Protein AF-A0A969PVV3-F1 (afdb_monomer)

Solvent-accessible surface area (backbone atoms only — not comparable to full-atom values): 6650 Å² total; per-residue (Å²): 107,69,70,54,46,52,50,19,38,52,54,36,49,51,52,51,50,53,53,58,62,67,56,48,93,76,52,61,84,67,51,47,56,51,47,53,52,53,50,49,53,50,47,50,46,44,34,62,70,31,47,42,51,36,51,54,49,19,66,72,78,27,88,46,72,68,55,28,51,51,44,29,37,50,42,17,43,54,53,40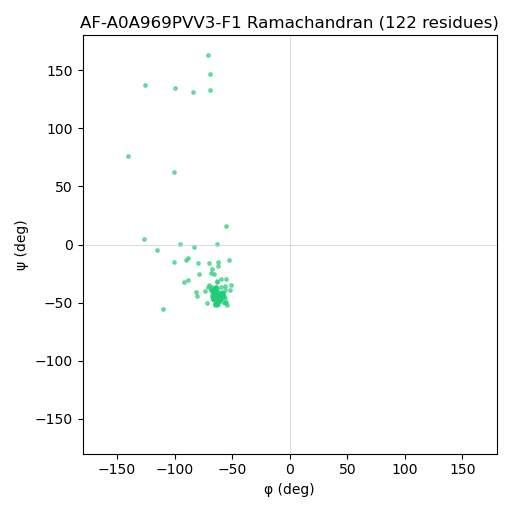,52,65,54,46,64,72,46,78,83,65,53,74,66,57,54,77,69,31,69,64,33,56,52,30,29,51,48,25,52,50,28,52,52,44,37,53,54,50,50,60,64,72,76,107

Sequence (124 aa):
MLRRKGSAAAVTGFAVLIVVMGMDDLASGNEVFIMLVVYTVCITVIMLVYAIPASIAADFFAPGRRTSLALHIMFGAFFILPFHVWIAYVGWNDMLTHPMLYIGIAASIVFYGVDHMLDKRMAT

Nearest PDB structures (foldseek):
  1x91-assembly1_A  TM=3.104E-01  e=4.287E+00  Arabidopsis thaliana
  8r5w-assembly1_A  TM=2.129E-01  e=4.287E+00  Mus musculus

Foldseek 3Di:
DVVLLVVLLVVLLVVLLVVQVVVVVPDDPVVSVCSNVVVSVLSNCLSPVQQSVLQVVCVVPPVDLVSSLVSLLVSLQCSLVVVCVVVVPDDPVCSVVPPSNVSSNVSSNSSSVSSVVSVVVVVD

Mean predicted aligned error: 8.3 Å

Radius of gyration: 15.23 Å; Cα contacts (8 Å, |Δi|>4): 103; chains: 1; bounding box: 36×30×41 Å

Organism: NCBI:txid1237094

Secondary structure (DSSP, 8-state):
-HHHHHHHHHHHHHHHHHHHHHTGGGS-HHHHHHHHHHHHHHHHHIIIIIIHHHHHHHHHH--SHHHHHHHHHHHHHHTHHHHHHHTTT--HHHHHT-HHHHHHHHHHHHHHHHHHHHHHHH--

Structure (mmCIF, N/CA/C/O backbone):
data_AF-A0A969PVV3-F1
#
_entry.id   AF-A0A969PVV3-F1
#
loop_
_atom_site.group_PDB
_atom_site.id
_atom_site.type_symbol
_atom_site.label_atom_id
_atom_site.label_alt_id
_atom_site.label_comp_id
_atom_site.label_asym_id
_atom_site.label_entity_id
_atom_site.label_seq_id
_atom_site.pdbx_PDB_ins_code
_atom_site.Cartn_x
_atom_site.Cartn_y
_atom_site.Cartn_z
_atom_site.occupancy
_atom_site.B_iso_or_equiv
_atom_site.auth_seq_id
_atom_site.auth_comp_id
_atom_site.auth_asym_id
_atom_site.auth_atom_id
_atom_site.pdbx_PDB_model_num
ATOM 1 N N . MET A 1 1 ? -3.721 0.389 18.979 1.00 75.50 1 MET A N 1
ATOM 2 C CA . MET A 1 1 ? -3.616 1.130 17.702 1.00 75.50 1 MET A CA 1
ATOM 3 C C . MET A 1 1 ? -2.308 0.839 16.959 1.00 75.50 1 MET A C 1
ATOM 5 O O . MET A 1 1 ? -2.370 0.086 15.999 1.00 75.50 1 MET A O 1
ATOM 9 N N . LEU A 1 2 ? -1.129 1.316 17.400 1.00 78.75 2 LEU A N 1
ATOM 10 C CA . LEU A 1 2 ? 0.141 1.071 16.677 1.00 78.75 2 LEU A CA 1
ATOM 11 C C . LEU A 1 2 ? 0.486 -0.416 16.496 1.00 78.75 2 LEU A C 1
ATOM 13 O O . LEU A 1 2 ? 0.880 -0.817 15.408 1.00 78.75 2 LEU A O 1
ATOM 17 N N . ARG A 1 3 ? 0.272 -1.249 17.526 1.00 81.25 3 ARG A N 1
ATOM 18 C CA . ARG A 1 3 ? 0.510 -2.702 17.434 1.00 81.25 3 ARG A CA 1
ATOM 19 C C . ARG A 1 3 ? -0.329 -3.362 16.330 1.00 81.25 3 ARG A C 1
ATOM 21 O O . ARG A 1 3 ? 0.198 -4.160 15.572 1.00 81.25 3 ARG A O 1
ATOM 28 N N . ARG A 1 4 ? -1.609 -2.980 16.210 1.00 83.06 4 ARG A N 1
ATOM 29 C CA . ARG A 1 4 ? -2.548 -3.473 15.183 1.00 83.06 4 ARG A CA 1
ATOM 30 C C . ARG A 1 4 ? -2.072 -3.093 13.780 1.00 83.06 4 ARG A C 1
ATOM 32 O O . ARG A 1 4 ? -1.903 -3.970 12.941 1.00 83.06 4 ARG A O 1
ATOM 39 N N . LYS A 1 5 ? -1.773 -1.806 13.571 1.00 81.19 5 LYS A N 1
ATOM 40 C CA . LYS A 1 5 ? -1.321 -1.273 12.277 1.00 81.19 5 LYS A CA 1
ATOM 41 C C . LYS A 1 5 ? 0.037 -1.845 11.859 1.00 81.19 5 LYS A C 1
ATOM 43 O O . LYS A 1 5 ? 0.225 -2.173 10.695 1.00 81.19 5 LYS A O 1
ATOM 48 N N . GLY A 1 6 ? 0.951 -2.042 12.812 1.00 79.81 6 GLY A N 1
ATOM 49 C CA . GLY A 1 6 ? 2.225 -2.728 12.579 1.00 79.81 6 GLY A CA 1
ATOM 50 C C . GLY A 1 6 ? 2.042 -4.194 12.176 1.00 79.81 6 GLY A C 1
ATOM 51 O O . GLY A 1 6 ? 2.666 -4.647 11.221 1.00 79.81 6 GLY A O 1
ATOM 52 N N . SER A 1 7 ? 1.135 -4.928 12.833 1.00 82.06 7 SER A N 1
ATOM 53 C CA . SER A 1 7 ? 0.790 -6.298 12.431 1.00 82.06 7 SER A CA 1
ATOM 54 C C . SER A 1 7 ? 0.131 -6.352 11.049 1.00 82.06 7 SER A C 1
ATOM 56 O O . SER A 1 7 ? 0.480 -7.220 10.254 1.00 82.06 7 SER A O 1
ATOM 58 N N . ALA A 1 8 ? -0.768 -5.416 10.729 1.00 82.94 8 ALA A N 1
ATOM 59 C CA . ALA A 1 8 ? -1.377 -5.322 9.404 1.00 82.94 8 ALA A CA 1
ATOM 60 C C . ALA A 1 8 ? -0.332 -5.041 8.313 1.00 82.94 8 ALA A C 1
ATOM 62 O O . ALA A 1 8 ? -0.350 -5.694 7.270 1.00 82.94 8 ALA A O 1
ATOM 63 N N . ALA A 1 9 ? 0.621 -4.142 8.579 1.00 79.75 9 ALA A N 1
ATOM 64 C CA . ALA A 1 9 ? 1.734 -3.849 7.677 1.00 79.75 9 ALA A CA 1
ATOM 65 C C . ALA A 1 9 ? 2.614 -5.081 7.446 1.00 79.75 9 ALA A C 1
ATOM 67 O O . ALA A 1 9 ? 2.935 -5.392 6.304 1.00 79.75 9 ALA A O 1
ATOM 68 N N . ALA A 1 10 ? 2.956 -5.811 8.511 1.00 80.81 10 ALA A N 1
ATOM 69 C CA . ALA A 1 10 ? 3.780 -7.012 8.416 1.00 80.81 10 ALA A CA 1
ATOM 70 C C . ALA A 1 10 ? 3.095 -8.122 7.604 1.00 80.81 10 ALA A C 1
ATOM 72 O O . ALA A 1 10 ? 3.700 -8.684 6.695 1.00 80.81 10 ALA A O 1
ATOM 73 N N . VAL A 1 11 ? 1.818 -8.404 7.887 1.00 83.50 11 VAL A N 1
ATOM 74 C CA . VAL A 1 11 ? 1.040 -9.425 7.164 1.00 83.50 11 VAL A CA 1
ATOM 75 C C . VAL A 1 11 ? 0.869 -9.043 5.697 1.00 83.50 11 VAL A C 1
ATOM 77 O O . VAL A 1 11 ? 1.053 -9.880 4.818 1.00 83.50 11 VAL A O 1
ATOM 80 N N . THR A 1 12 ? 0.556 -7.777 5.420 1.00 80.44 12 THR A N 1
ATOM 81 C CA . THR A 1 12 ? 0.373 -7.307 4.044 1.00 80.44 12 THR A CA 1
ATOM 82 C C . THR A 1 12 ? 1.689 -7.320 3.278 1.00 80.44 12 THR A C 1
ATOM 84 O O . THR A 1 12 ? 1.730 -7.823 2.162 1.00 80.44 12 THR A O 1
ATOM 87 N N . GLY A 1 13 ? 2.780 -6.838 3.878 1.00 76.25 13 GLY A N 1
ATOM 88 C CA . GLY A 1 13 ? 4.111 -6.887 3.275 1.00 76.25 13 GLY A CA 1
ATOM 89 C C . GLY A 1 13 ? 4.543 -8.317 2.946 1.00 76.25 13 GLY A C 1
ATOM 90 O O . GLY A 1 13 ? 5.016 -8.572 1.843 1.00 76.25 13 GLY A O 1
ATOM 91 N N . PHE A 1 14 ? 4.295 -9.265 3.854 1.00 80.19 14 PHE A N 1
ATOM 92 C CA . PHE A 1 14 ? 4.574 -10.682 3.619 1.00 80.19 14 PHE A CA 1
ATOM 93 C C . PHE A 1 14 ? 3.708 -11.279 2.498 1.00 80.19 14 PHE A C 1
ATOM 95 O O . PHE A 1 14 ? 4.212 -12.017 1.658 1.00 80.19 14 PHE A O 1
ATOM 102 N N . ALA A 1 15 ? 2.420 -10.926 2.434 1.00 79.06 15 ALA A N 1
ATOM 103 C CA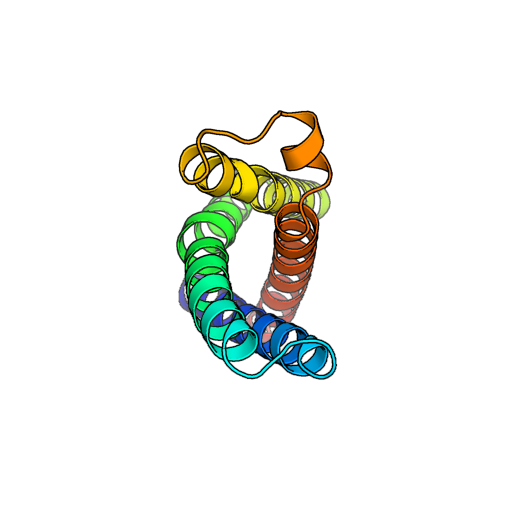 . ALA A 1 15 ? 1.535 -11.369 1.358 1.00 79.06 15 ALA A CA 1
ATOM 104 C C . ALA A 1 15 ? 1.987 -10.844 -0.014 1.00 79.06 15 ALA A C 1
ATOM 106 O O . ALA A 1 15 ? 2.011 -11.602 -0.981 1.00 79.06 15 ALA A O 1
ATOM 107 N N . VAL A 1 16 ? 2.388 -9.571 -0.102 1.00 74.56 16 VAL A N 1
ATOM 108 C CA . VAL A 1 16 ? 2.906 -9.001 -1.355 1.00 74.56 16 VAL A CA 1
ATOM 109 C C . VAL A 1 16 ? 4.237 -9.652 -1.734 1.00 74.56 16 VAL A C 1
ATOM 111 O O . VAL A 1 16 ? 4.429 -9.964 -2.904 1.00 74.56 16 VAL A O 1
ATOM 114 N N . LEU A 1 17 ? 5.118 -9.931 -0.767 1.00 73.31 17 LEU A N 1
ATOM 115 C CA . LEU A 1 17 ? 6.366 -10.658 -1.016 1.00 73.31 17 LEU A CA 1
ATOM 116 C C . LEU A 1 17 ? 6.101 -12.026 -1.663 1.00 73.31 17 LEU A C 1
ATOM 118 O O . LEU A 1 17 ? 6.724 -12.342 -2.669 1.00 73.31 17 LEU A O 1
ATOM 122 N N . ILE A 1 18 ? 5.140 -12.801 -1.146 1.00 73.50 18 ILE A N 1
ATOM 123 C CA . ILE A 1 18 ? 4.751 -14.094 -1.736 1.00 73.50 18 ILE A CA 1
ATOM 124 C C . ILE A 1 18 ? 4.262 -13.923 -3.176 1.00 73.50 18 ILE A C 1
ATOM 126 O O . ILE A 1 18 ? 4.646 -14.701 -4.042 1.00 73.50 18 ILE A O 1
ATOM 130 N N . VAL A 1 19 ? 3.424 -12.916 -3.447 1.00 70.50 19 VAL A N 1
ATOM 131 C CA . VAL A 1 19 ? 2.911 -12.660 -4.803 1.00 70.50 19 VAL A CA 1
ATOM 132 C C . VAL A 1 19 ? 4.049 -12.308 -5.758 1.00 70.50 19 VAL A C 1
ATOM 134 O O . VAL A 1 19 ? 4.108 -12.866 -6.847 1.00 70.50 19 VAL A O 1
ATOM 137 N N . VAL A 1 20 ? 4.978 -11.444 -5.340 1.00 67.44 20 VAL A N 1
ATOM 138 C CA . VAL A 1 20 ? 6.153 -11.073 -6.144 1.00 67.44 20 VAL A CA 1
ATOM 139 C C . VAL A 1 20 ? 7.044 -12.292 -6.401 1.00 67.44 20 VAL A C 1
ATOM 141 O O . VAL A 1 20 ? 7.451 -12.508 -7.535 1.00 67.44 20 VAL A O 1
ATOM 144 N N . MET A 1 21 ? 7.278 -13.137 -5.392 1.00 66.19 21 MET A N 1
ATOM 145 C CA . MET A 1 21 ? 8.030 -14.392 -5.549 1.00 66.19 21 MET A CA 1
ATOM 146 C C . MET A 1 21 ? 7.289 -15.442 -6.393 1.00 66.19 21 MET A C 1
ATOM 148 O O . MET A 1 21 ? 7.917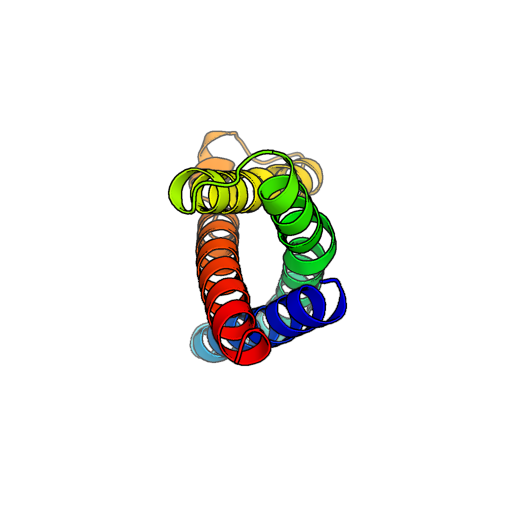 -16.320 -6.965 1.00 66.19 21 MET A O 1
ATOM 152 N N . GLY A 1 22 ? 5.960 -15.384 -6.484 1.00 63.41 22 GLY A N 1
ATOM 153 C CA . GLY A 1 22 ? 5.168 -16.255 -7.360 1.00 63.41 22 GLY A CA 1
ATOM 154 C C . GLY A 1 22 ? 5.162 -15.812 -8.827 1.00 63.41 22 GLY A C 1
ATOM 155 O O . GLY A 1 22 ? 4.796 -16.596 -9.695 1.00 63.41 22 GLY A O 1
ATOM 156 N N . MET A 1 23 ? 5.567 -14.572 -9.117 1.00 60.84 23 MET A N 1
ATOM 157 C CA . MET A 1 23 ? 5.761 -14.070 -10.485 1.00 60.84 23 MET A CA 1
ATOM 158 C C . MET A 1 23 ? 7.137 -14.449 -11.064 1.00 60.84 23 MET A C 1
ATOM 160 O O . MET A 1 23 ? 7.423 -14.134 -12.217 1.00 60.84 23 MET A O 1
ATOM 164 N N . ASP A 1 24 ? 7.970 -15.127 -10.270 1.00 52.84 24 ASP A N 1
ATOM 165 C CA . ASP A 1 24 ? 9.382 -15.426 -10.532 1.00 52.84 24 ASP A CA 1
ATOM 166 C C . ASP A 1 24 ? 9.618 -16.457 -11.650 1.00 52.84 24 ASP A C 1
ATOM 168 O O . ASP A 1 24 ? 10.693 -16.496 -12.241 1.00 52.84 24 ASP A O 1
ATOM 172 N N . ASP A 1 25 ? 8.586 -17.208 -12.054 1.00 52.00 25 ASP A N 1
ATOM 173 C CA . ASP A 1 25 ? 8.640 -18.118 -13.215 1.00 52.00 25 ASP A CA 1
ATOM 174 C C . ASP A 1 25 ? 8.880 -17.394 -14.567 1.00 52.00 25 ASP A C 1
ATOM 176 O O . ASP A 1 25 ? 8.943 -18.033 -15.618 1.00 52.00 25 ASP A O 1
ATOM 180 N N . LEU A 1 26 ? 9.016 -16.060 -14.572 1.00 50.66 26 LEU A N 1
ATOM 181 C CA . LEU A 1 26 ? 9.120 -15.224 -15.773 1.00 50.66 26 LEU A CA 1
ATOM 182 C C . LEU A 1 26 ? 10.459 -14.484 -15.950 1.00 50.66 26 LEU A C 1
ATOM 184 O O . LEU A 1 26 ? 10.631 -13.845 -16.989 1.00 50.66 26 LEU A O 1
ATOM 188 N N . ALA A 1 27 ? 11.402 -14.540 -15.001 1.00 49.44 27 ALA A N 1
ATOM 189 C CA . ALA A 1 27 ? 12.579 -13.662 -15.011 1.00 49.44 27 ALA A CA 1
ATOM 190 C C . ALA A 1 27 ? 13.920 -14.417 -14.946 1.00 49.44 27 ALA A C 1
ATOM 192 O O . ALA A 1 27 ? 14.103 -15.374 -14.197 1.00 49.44 27 ALA A O 1
ATOM 193 N N . SER A 1 28 ? 14.893 -13.980 -15.750 1.00 54.28 28 SER A N 1
ATOM 194 C CA . SER A 1 28 ? 16.242 -14.560 -15.776 1.00 54.28 28 SER A CA 1
ATOM 195 C C . SER A 1 28 ? 17.003 -14.229 -14.479 1.00 54.28 28 SER A C 1
ATOM 197 O O . SER A 1 28 ? 16.812 -13.163 -13.905 1.00 54.28 28 SER A O 1
ATOM 199 N N . GLY A 1 29 ? 17.876 -15.117 -13.985 1.00 58.44 29 GLY A N 1
ATOM 200 C CA . GLY A 1 29 ? 18.373 -15.127 -12.589 1.00 58.44 29 GLY A CA 1
ATOM 201 C C . GLY A 1 29 ? 18.984 -13.843 -11.980 1.00 58.44 29 GLY A C 1
ATOM 202 O O . GLY A 1 29 ? 19.128 -13.781 -10.762 1.00 58.44 29 GLY A O 1
ATOM 203 N N . ASN A 1 30 ? 19.313 -12.808 -12.764 1.00 58.53 30 ASN A N 1
ATOM 204 C CA . ASN A 1 30 ? 19.713 -11.485 -12.246 1.00 58.53 30 ASN A CA 1
ATOM 205 C C . ASN A 1 30 ? 18.523 -10.535 -12.022 1.00 58.53 30 ASN A C 1
ATOM 207 O O . ASN A 1 30 ? 18.554 -9.688 -11.128 1.00 58.53 30 ASN A O 1
ATOM 211 N N . GLU A 1 31 ? 17.471 -10.672 -12.823 1.00 58.50 31 GLU A N 1
ATOM 212 C CA . GLU A 1 31 ? 16.250 -9.877 -12.722 1.00 58.50 31 GLU A CA 1
ATOM 213 C C . GLU A 1 31 ? 15.470 -10.250 -11.466 1.00 58.50 31 GLU A C 1
ATOM 215 O O . GLU A 1 31 ? 14.948 -9.357 -10.815 1.00 58.50 31 GLU A O 1
ATOM 220 N N . VAL A 1 32 ? 15.495 -11.522 -11.058 1.00 56.06 32 VAL A N 1
ATOM 221 C CA . VAL A 1 32 ? 14.894 -12.023 -9.811 1.00 56.06 32 VAL A CA 1
ATOM 222 C C . VAL A 1 32 ? 15.430 -11.289 -8.589 1.00 56.06 32 VAL A C 1
ATOM 224 O O . VAL A 1 32 ? 14.660 -10.782 -7.781 1.00 56.06 32 VAL A O 1
ATOM 227 N N . PHE A 1 33 ? 16.755 -11.170 -8.461 1.00 59.47 33 PHE A N 1
ATOM 228 C CA . PHE A 1 33 ? 17.381 -10.500 -7.319 1.00 59.47 33 PHE A CA 1
ATOM 229 C C . PHE A 1 33 ? 17.048 -9.005 -7.284 1.00 59.47 33 PHE A C 1
ATOM 231 O O . PHE A 1 33 ? 16.714 -8.464 -6.230 1.00 59.47 33 PHE A O 1
ATOM 238 N N . ILE A 1 34 ? 17.090 -8.342 -8.443 1.00 59.22 34 ILE A N 1
ATOM 239 C CA . ILE A 1 34 ? 16.713 -6.931 -8.564 1.00 59.22 34 ILE A CA 1
ATOM 240 C C . ILE A 1 34 ? 15.226 -6.763 -8.245 1.00 59.22 34 ILE A C 1
ATOM 242 O O . ILE A 1 34 ? 14.869 -5.851 -7.504 1.00 59.22 34 ILE A O 1
ATOM 246 N N . MET A 1 35 ? 14.365 -7.661 -8.723 1.00 61.25 35 MET A N 1
ATOM 247 C CA . MET A 1 35 ? 12.934 -7.633 -8.451 1.00 61.25 35 MET A CA 1
ATOM 248 C C . MET A 1 35 ? 12.676 -7.834 -6.952 1.00 61.25 35 MET A C 1
ATOM 250 O O . MET A 1 35 ? 12.029 -7.009 -6.319 1.00 61.25 35 MET A O 1
ATOM 254 N N . LEU A 1 36 ? 13.274 -8.842 -6.325 1.00 59.97 36 LEU A N 1
ATOM 255 C CA . LEU A 1 36 ? 13.108 -9.104 -4.897 1.00 59.9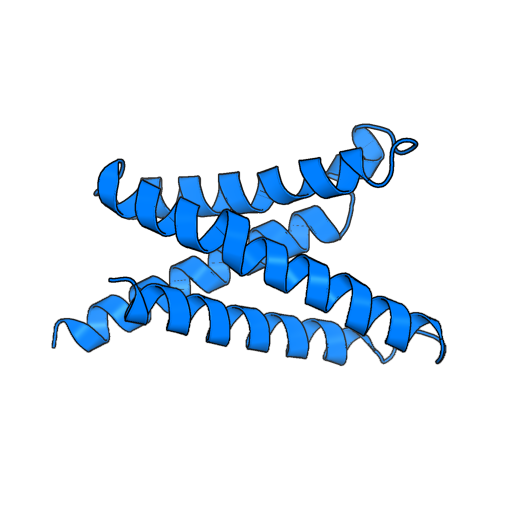7 36 LEU A CA 1
ATOM 256 C C . LEU A 1 36 ? 13.604 -7.938 -4.043 1.00 59.97 36 LEU A C 1
ATOM 258 O O . LEU A 1 36 ? 12.877 -7.478 -3.169 1.00 59.97 36 LEU A O 1
ATOM 262 N N . VAL A 1 37 ? 14.803 -7.414 -4.296 1.00 63.59 37 VAL A N 1
ATOM 263 C CA . VAL A 1 37 ? 15.373 -6.341 -3.472 1.00 63.59 37 VAL A CA 1
ATOM 264 C C . VAL A 1 37 ? 14.650 -5.020 -3.714 1.00 63.59 37 VAL A C 1
ATOM 266 O O . VAL A 1 37 ? 14.205 -4.387 -2.757 1.00 63.59 37 VAL A O 1
ATOM 269 N N . VAL A 1 38 ? 14.474 -4.610 -4.973 1.00 64.81 38 VAL A N 1
ATOM 270 C CA . VAL A 1 38 ? 13.838 -3.327 -5.301 1.00 64.81 38 VAL A CA 1
ATOM 271 C C . VAL A 1 38 ? 12.372 -3.343 -4.889 1.00 64.81 38 VAL A C 1
ATOM 273 O O . VAL A 1 38 ? 11.939 -2.423 -4.197 1.00 64.81 38 VAL A O 1
ATOM 276 N N . TYR A 1 39 ? 11.613 -4.396 -5.213 1.00 63.81 39 TYR A N 1
ATOM 277 C CA . TYR A 1 39 ? 10.207 -4.451 -4.823 1.00 63.81 39 TYR A CA 1
ATOM 278 C C . TYR A 1 39 ? 10.050 -4.606 -3.315 1.00 63.81 39 TYR A C 1
ATOM 280 O O . TYR A 1 39 ? 9.201 -3.923 -2.761 1.00 63.81 39 TYR A O 1
ATOM 288 N N . THR A 1 40 ? 10.870 -5.392 -2.610 1.00 64.31 40 THR A N 1
ATOM 289 C CA . THR A 1 40 ? 10.748 -5.505 -1.142 1.00 64.31 40 THR A CA 1
ATOM 290 C C . THR A 1 40 ? 11.053 -4.182 -0.447 1.00 64.31 40 THR A C 1
ATOM 292 O O . THR A 1 40 ? 10.321 -3.789 0.464 1.00 64.31 40 THR A O 1
ATOM 295 N N . VAL A 1 41 ? 12.085 -3.453 -0.885 1.00 66.62 41 VAL A N 1
ATOM 296 C CA . VAL A 1 41 ? 12.393 -2.112 -0.360 1.00 66.62 41 VAL A CA 1
ATOM 297 C C . VAL A 1 41 ? 11.247 -1.150 -0.669 1.00 66.62 41 VAL A C 1
ATOM 299 O O . VAL A 1 41 ? 10.759 -0.472 0.234 1.00 66.62 41 VAL A O 1
ATOM 302 N N . CYS A 1 42 ? 10.744 -1.145 -1.904 1.00 66.62 42 CYS A N 1
ATOM 303 C CA . CYS A 1 42 ? 9.602 -0.327 -2.300 1.00 66.62 42 CYS A CA 1
ATOM 304 C C . CYS A 1 42 ? 8.336 -0.658 -1.497 1.00 66.62 42 CYS A C 1
ATOM 306 O O . CYS A 1 42 ? 7.710 0.250 -0.965 1.00 66.62 42 CYS A O 1
ATOM 308 N N . ILE A 1 43 ? 7.985 -1.935 -1.339 1.00 66.81 43 ILE A N 1
ATOM 309 C CA . ILE A 1 43 ? 6.832 -2.410 -0.560 1.00 66.81 43 ILE A CA 1
ATOM 310 C C . ILE A 1 43 ? 6.995 -2.041 0.912 1.00 66.81 43 ILE A C 1
ATOM 312 O O . ILE A 1 43 ? 6.044 -1.596 1.548 1.00 66.81 43 ILE A O 1
ATOM 316 N N . THR A 1 44 ? 8.198 -2.169 1.467 1.00 66.56 44 THR A N 1
ATOM 317 C CA . THR A 1 44 ? 8.469 -1.766 2.851 1.00 66.56 44 THR A CA 1
ATOM 318 C C . THR A 1 44 ? 8.254 -0.263 3.032 1.00 66.56 44 THR A C 1
ATOM 320 O O . THR A 1 44 ? 7.596 0.154 3.985 1.00 66.56 44 THR A O 1
ATOM 323 N N . VAL A 1 45 ? 8.724 0.554 2.085 1.00 67.31 45 VAL A N 1
ATOM 324 C CA . VAL A 1 45 ? 8.470 2.003 2.065 1.00 67.31 45 VAL A CA 1
ATOM 325 C C . VAL A 1 45 ? 6.973 2.303 1.911 1.00 67.31 45 VAL A C 1
ATOM 327 O O . VAL A 1 45 ? 6.458 3.135 2.654 1.00 67.31 45 VAL A O 1
ATOM 330 N N . ILE A 1 46 ? 6.246 1.594 1.037 1.00 67.25 46 ILE A N 1
ATOM 331 C CA . ILE A 1 46 ? 4.779 1.703 0.903 1.00 67.25 46 ILE A CA 1
ATOM 332 C C . ILE A 1 46 ? 4.110 1.477 2.255 1.00 67.25 46 ILE A C 1
ATOM 334 O O . ILE A 1 46 ? 3.311 2.298 2.706 1.00 67.25 46 ILE A O 1
ATOM 338 N N . MET A 1 47 ? 4.447 0.371 2.917 1.00 66.38 47 MET A N 1
ATOM 339 C CA . MET A 1 47 ? 3.798 -0.030 4.159 1.00 66.38 47 MET A CA 1
ATOM 340 C C . MET A 1 47 ? 4.099 0.947 5.298 1.00 66.38 47 MET A C 1
ATOM 342 O O . MET A 1 47 ? 3.190 1.337 6.031 1.00 66.38 47 MET A O 1
ATOM 346 N N . LEU A 1 48 ? 5.356 1.373 5.441 1.00 69.44 48 LEU A N 1
ATOM 347 C CA . LEU A 1 48 ? 5.793 2.198 6.568 1.00 69.44 48 LEU A CA 1
ATOM 348 C C . LEU A 1 48 ? 5.481 3.686 6.393 1.00 69.44 48 LEU A C 1
ATOM 350 O O . LEU A 1 48 ? 5.077 4.335 7.356 1.00 69.44 48 LEU A O 1
ATOM 354 N N . VAL A 1 49 ? 5.670 4.231 5.191 1.00 68.00 49 VAL A N 1
ATOM 355 C CA . VAL A 1 49 ? 5.573 5.678 4.940 1.00 68.00 49 VAL A CA 1
ATOM 356 C C . VAL A 1 49 ? 4.166 6.080 4.517 1.00 68.00 49 VAL A C 1
ATOM 358 O O . VAL A 1 49 ? 3.714 7.169 4.863 1.00 68.00 49 VAL A O 1
ATOM 361 N N . TYR A 1 50 ? 3.453 5.202 3.811 1.00 67.19 50 TYR A N 1
ATOM 362 C CA . TYR A 1 50 ? 2.146 5.536 3.252 1.00 67.19 50 TYR A CA 1
ATOM 363 C C . TYR A 1 50 ? 1.016 4.797 3.956 1.00 67.19 50 TYR A C 1
ATOM 365 O O . TYR A 1 50 ? 0.129 5.453 4.490 1.00 67.19 50 TYR A O 1
ATOM 373 N N . ALA A 1 51 ? 1.049 3.465 4.041 1.00 68.06 51 ALA A N 1
ATOM 374 C CA . ALA A 1 51 ? -0.084 2.698 4.563 1.00 68.06 51 ALA A CA 1
ATOM 375 C C . ALA A 1 51 ? -0.342 2.953 6.059 1.00 68.06 51 ALA A C 1
ATOM 377 O O . ALA A 1 51 ? -1.478 3.230 6.442 1.00 68.06 51 ALA A O 1
ATOM 378 N N . ILE A 1 52 ? 0.691 2.929 6.912 1.00 73.56 52 ILE A N 1
ATOM 379 C CA . ILE A 1 52 ? 0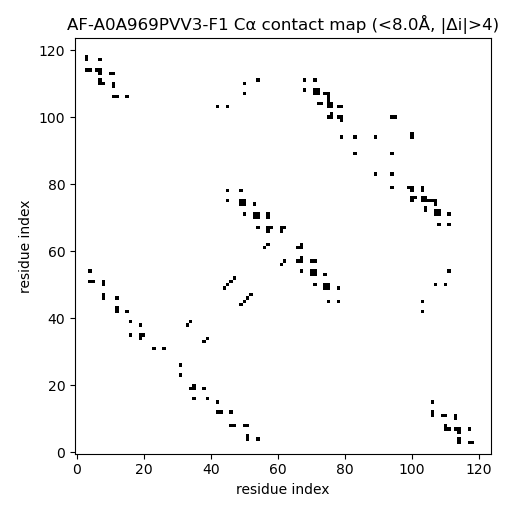.516 3.174 8.355 1.00 73.56 52 ILE A CA 1
ATOM 380 C C . ILE A 1 52 ? 0.039 4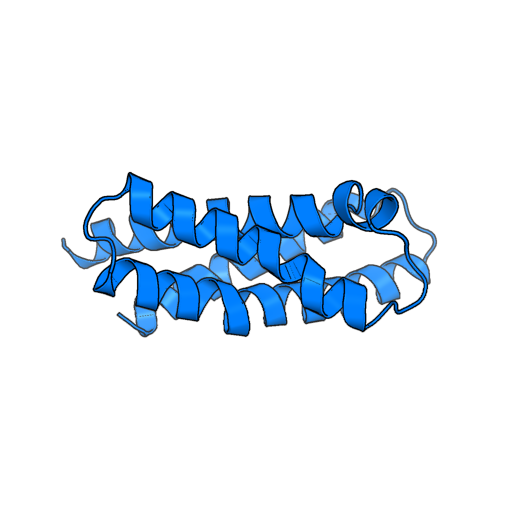.613 8.633 1.00 73.56 52 ILE A C 1
ATOM 382 O O . ILE A 1 52 ? -0.986 4.753 9.307 1.00 73.56 52 ILE A O 1
ATOM 386 N N . PRO A 1 53 ? 0.685 5.685 8.130 1.00 73.56 53 PRO A N 1
ATOM 387 C CA . PRO A 1 53 ? 0.211 7.048 8.369 1.00 73.56 53 PRO A CA 1
ATOM 388 C C . PRO A 1 53 ? -1.158 7.319 7.746 1.00 73.56 53 PRO A C 1
ATOM 390 O O . PRO A 1 53 ? -1.990 7.937 8.404 1.00 73.56 53 PRO A O 1
ATOM 393 N N . ALA A 1 54 ? -1.437 6.800 6.544 1.00 70.00 54 ALA A N 1
ATOM 394 C CA . ALA A 1 54 ? -2.759 6.868 5.919 1.00 70.00 54 ALA A CA 1
ATOM 395 C C . ALA A 1 54 ? -3.831 6.237 6.797 1.00 70.00 54 ALA A C 1
ATOM 397 O O . ALA A 1 54 ? -4.902 6.801 6.986 1.00 70.00 54 ALA A O 1
ATOM 398 N N . SER A 1 55 ? -3.524 5.075 7.364 1.00 71.88 55 SER A N 1
ATOM 399 C CA . SER A 1 55 ? -4.417 4.356 8.254 1.00 71.88 55 SER A CA 1
ATOM 400 C C . SER A 1 55 ? -4.647 5.092 9.564 1.00 71.88 55 SER A C 1
ATOM 402 O O . SER A 1 55 ? -5.749 5.076 10.101 1.00 71.88 55 SER A O 1
ATOM 404 N N . ILE A 1 56 ? -3.612 5.727 10.111 1.00 78.00 56 ILE A N 1
ATOM 405 C CA . ILE A 1 56 ? -3.734 6.576 11.297 1.00 78.00 56 ILE A CA 1
ATOM 406 C C . ILE A 1 56 ? -4.602 7.796 10.968 1.00 78.00 56 ILE A C 1
ATOM 408 O O . ILE A 1 56 ? -5.572 8.057 11.669 1.00 78.00 56 ILE A O 1
ATOM 412 N N . ALA A 1 57 ? -4.301 8.503 9.878 1.00 73.56 57 ALA A N 1
ATOM 413 C CA . ALA A 1 57 ? -5.058 9.664 9.422 1.00 73.56 57 ALA A CA 1
ATOM 414 C C . ALA A 1 57 ? -6.521 9.308 9.122 1.00 73.56 57 ALA A C 1
ATOM 416 O O . ALA A 1 57 ? -7.422 10.050 9.495 1.00 73.56 57 ALA A O 1
ATOM 417 N N . ALA A 1 58 ? -6.779 8.155 8.508 1.00 69.00 58 ALA A N 1
ATOM 418 C CA . ALA A 1 58 ? -8.125 7.674 8.243 1.00 69.00 58 ALA A CA 1
ATOM 419 C C . ALA A 1 58 ? -8.926 7.453 9.534 1.00 69.00 58 ALA A C 1
ATOM 421 O O . ALA A 1 58 ? -10.081 7.865 9.597 1.00 69.00 58 ALA A O 1
ATOM 422 N N . ASP A 1 59 ? -8.315 6.888 10.579 1.00 71.69 59 ASP A N 1
ATOM 423 C CA . ASP A 1 59 ? -8.974 6.740 11.883 1.00 71.69 59 ASP A CA 1
ATOM 424 C C . ASP A 1 59 ? -9.311 8.108 12.516 1.00 71.69 59 ASP A C 1
ATOM 426 O O . ASP A 1 59 ? -10.331 8.234 13.190 1.00 71.69 59 ASP A O 1
ATOM 430 N N . PHE A 1 60 ? -8.493 9.143 12.276 1.00 74.31 60 PHE A N 1
ATOM 431 C CA . PHE A 1 60 ? -8.718 10.496 12.805 1.00 74.31 60 PHE A CA 1
ATOM 432 C C . PHE A 1 60 ? -9.745 11.317 12.012 1.00 74.31 60 PHE A C 1
ATOM 434 O O . PHE A 1 60 ? -10.585 11.990 12.604 1.00 74.31 60 PHE A O 1
ATOM 441 N N . PHE A 1 61 ? -9.672 11.299 10.680 1.00 69.19 61 PHE A N 1
ATOM 442 C CA . PHE A 1 61 ? -10.438 12.203 9.812 1.00 69.19 61 PHE A CA 1
ATOM 443 C C . PHE A 1 61 ? -11.685 11.558 9.196 1.00 69.19 61 PHE A C 1
ATOM 445 O O . PHE A 1 61 ? -12.544 12.258 8.662 1.00 69.19 61 PHE A O 1
ATOM 452 N N . ALA A 1 62 ? -11.793 10.230 9.233 1.00 65.44 62 ALA A N 1
ATOM 453 C CA . ALA A 1 62 ? -12.772 9.481 8.460 1.00 65.44 62 ALA A CA 1
ATOM 454 C C . ALA A 1 62 ? -13.369 8.314 9.272 1.00 65.44 62 ALA A C 1
ATOM 456 O O . ALA A 1 62 ? -13.075 7.151 8.990 1.00 65.44 62 ALA A O 1
ATOM 457 N N . PRO A 1 63 ? -14.296 8.582 10.214 1.00 61.78 63 PRO A N 1
ATOM 458 C CA . PRO A 1 63 ? -14.932 7.531 11.021 1.00 61.78 63 PRO A CA 1
ATOM 459 C C . PRO A 1 63 ? -15.753 6.528 10.183 1.00 61.78 63 PRO A C 1
ATOM 461 O O . PRO A 1 63 ? -16.108 5.446 10.649 1.00 61.78 63 PRO A O 1
ATOM 464 N N . GLY A 1 64 ? -16.061 6.862 8.924 1.00 68.94 64 GLY A N 1
ATOM 465 C CA . GLY A 1 64 ? -16.746 5.983 7.983 1.00 68.94 64 GLY A CA 1
ATOM 466 C C . GLY A 1 64 ? -15.803 5.019 7.256 1.00 68.94 64 GLY A C 1
ATOM 467 O O . GLY A 1 64 ? -14.834 5.428 6.617 1.00 68.94 64 GLY A O 1
ATOM 468 N N . ARG A 1 65 ? -16.169 3.729 7.232 1.00 69.94 65 ARG A N 1
ATOM 469 C CA . ARG A 1 65 ? -15.413 2.656 6.550 1.00 69.94 65 ARG A CA 1
ATOM 470 C C . ARG A 1 65 ? -15.082 2.963 5.083 1.00 69.94 65 ARG A C 1
ATOM 472 O O . ARG A 1 65 ? -13.980 2.669 4.636 1.00 69.94 65 ARG A O 1
ATOM 479 N N . ARG A 1 66 ? -16.014 3.579 4.345 1.00 73.75 66 ARG A N 1
ATOM 480 C CA . ARG A 1 66 ? -15.827 3.929 2.923 1.00 73.75 66 ARG A CA 1
ATOM 481 C C . ARG A 1 66 ? -14.767 5.012 2.725 1.00 73.75 66 ARG A C 1
ATOM 483 O O . ARG A 1 66 ? -13.929 4.882 1.844 1.00 73.75 66 ARG A O 1
ATOM 490 N N . THR A 1 67 ? -14.785 6.045 3.561 1.00 74.00 67 THR A N 1
ATOM 491 C CA . THR A 1 67 ? -13.833 7.158 3.491 1.00 74.00 67 THR A CA 1
ATOM 492 C C . THR A 1 67 ? -12.435 6.712 3.925 1.00 74.00 67 THR A C 1
ATOM 494 O O . THR A 1 67 ? -11.452 7.095 3.300 1.00 74.00 67 THR A O 1
ATOM 497 N N . SER A 1 68 ? -12.341 5.820 4.919 1.00 71.88 68 SER A N 1
ATOM 498 C CA . SER A 1 68 ? -11.072 5.200 5.320 1.00 71.88 68 SER A CA 1
ATOM 499 C C . SER A 1 68 ? -10.457 4.350 4.199 1.00 71.88 68 SER A C 1
ATOM 501 O O . SER A 1 68 ? -9.273 4.502 3.895 1.00 71.88 68 SER A O 1
ATOM 503 N N . LEU A 1 69 ? -11.259 3.530 3.509 1.00 77.12 69 LEU A N 1
ATOM 504 C CA . LEU A 1 69 ? -10.801 2.775 2.338 1.00 77.12 69 LEU A CA 1
ATOM 505 C C . LEU A 1 69 ? -10.371 3.702 1.188 1.00 77.12 69 LEU A C 1
ATOM 507 O O . LEU A 1 69 ? -9.324 3.480 0.588 1.00 77.12 69 LEU A O 1
ATOM 511 N N . ALA A 1 70 ? -11.147 4.752 0.901 1.00 75.69 70 ALA A N 1
ATOM 512 C CA . ALA A 1 70 ? -10.811 5.723 -0.140 1.00 75.69 70 ALA A CA 1
ATOM 513 C C . ALA A 1 70 ? -9.465 6.408 0.138 1.00 75.69 70 ALA A C 1
ATOM 515 O O . ALA A 1 70 ? -8.641 6.510 -0.766 1.00 75.69 70 ALA A O 1
ATOM 516 N N . LEU A 1 71 ? -9.202 6.791 1.392 1.00 75.12 71 LEU A N 1
ATOM 517 C CA . LEU A 1 71 ? -7.905 7.332 1.796 1.00 75.12 71 LEU A CA 1
ATOM 518 C C . LEU A 1 71 ? -6.785 6.308 1.579 1.00 75.12 71 LEU A C 1
ATOM 520 O O . LEU A 1 71 ? -5.787 6.647 0.955 1.00 75.12 71 LEU A O 1
ATOM 524 N N . HIS A 1 72 ? -6.953 5.050 1.993 1.00 74.94 72 HIS A N 1
ATOM 525 C CA . HIS A 1 72 ? -5.937 4.012 1.756 1.00 74.94 72 HIS A CA 1
ATOM 526 C C . HIS A 1 72 ? -5.636 3.806 0.267 1.00 74.94 72 HIS A C 1
ATOM 528 O O . HIS A 1 72 ? -4.469 3.692 -0.107 1.00 74.94 72 HIS A O 1
ATOM 534 N N . ILE A 1 73 ? -6.665 3.791 -0.586 1.00 77.44 73 ILE A N 1
ATOM 535 C CA . ILE A 1 73 ? -6.502 3.678 -2.042 1.00 77.44 73 ILE A CA 1
ATOM 536 C C . ILE A 1 73 ? -5.775 4.904 -2.593 1.00 77.44 73 ILE A C 1
ATOM 538 O O . ILE A 1 73 ? -4.825 4.745 -3.354 1.00 77.44 73 ILE A O 1
ATOM 542 N N . MET A 1 74 ? -6.166 6.114 -2.182 1.00 78.31 74 MET A N 1
ATOM 543 C CA . MET A 1 74 ? -5.489 7.346 -2.590 1.00 78.31 74 MET A CA 1
ATOM 544 C C . MET A 1 74 ? -4.013 7.321 -2.192 1.00 78.31 74 MET A C 1
ATOM 546 O O . MET A 1 74 ? -3.158 7.552 -3.038 1.00 78.31 74 MET A O 1
ATOM 550 N N . PHE A 1 75 ? -3.693 6.983 -0.942 1.00 73.88 75 PHE A N 1
ATOM 551 C CA . PHE A 1 75 ? -2.310 6.877 -0.474 1.00 73.88 75 PHE A CA 1
ATOM 552 C C . PHE A 1 75 ? -1.526 5.764 -1.187 1.00 73.88 75 PHE A C 1
ATOM 554 O O . PHE A 1 75 ? -0.354 5.958 -1.504 1.00 73.88 75 PHE A O 1
ATOM 561 N N . GLY A 1 76 ? -2.176 4.639 -1.506 1.00 70.56 76 GLY A N 1
ATOM 562 C CA . GLY A 1 76 ? -1.601 3.571 -2.329 1.00 70.56 76 GLY A CA 1
ATOM 563 C C . GLY A 1 76 ? -1.302 4.008 -3.761 1.00 70.56 76 GLY A C 1
ATOM 564 O O . GLY A 1 76 ? -0.282 3.618 -4.314 1.00 70.56 76 GLY A O 1
ATOM 565 N N . ALA A 1 77 ? -2.147 4.859 -4.347 1.00 72.81 77 ALA A N 1
ATOM 566 C CA . ALA A 1 77 ? -1.917 5.438 -5.666 1.00 72.81 77 ALA A CA 1
ATOM 567 C C . ALA A 1 77 ? -0.821 6.517 -5.639 1.00 72.81 77 ALA A C 1
ATOM 569 O O . ALA A 1 77 ? 0.034 6.552 -6.518 1.00 72.81 77 ALA A O 1
ATOM 570 N N . PHE A 1 78 ? -0.789 7.359 -4.599 1.00 72.25 78 PHE A N 1
ATOM 571 C CA . PHE A 1 78 ? 0.231 8.398 -4.409 1.00 72.25 78 PHE A CA 1
ATOM 572 C C . PHE A 1 78 ? 1.655 7.844 -4.262 1.00 72.25 78 PHE A C 1
ATOM 574 O O . PHE A 1 78 ? 2.614 8.577 -4.502 1.00 72.25 78 PHE A O 1
ATOM 581 N N . PHE A 1 79 ? 1.808 6.557 -3.939 1.00 67.31 79 PHE A N 1
ATOM 582 C CA . PHE A 1 79 ? 3.099 5.868 -3.917 1.00 67.31 79 PHE A CA 1
ATOM 583 C C . PHE A 1 79 ? 3.866 5.956 -5.242 1.00 67.31 79 PHE A C 1
ATOM 585 O O . PHE A 1 79 ? 5.099 5.963 -5.240 1.00 67.31 79 PHE A O 1
ATOM 592 N N . ILE A 1 80 ? 3.170 6.055 -6.379 1.00 66.31 80 ILE A N 1
ATOM 593 C CA . ILE A 1 80 ? 3.881 6.156 -7.647 1.00 66.31 80 ILE A CA 1
ATOM 594 C C . ILE A 1 80 ? 4.654 7.471 -7.782 1.00 66.31 80 ILE A C 1
ATOM 596 O O . ILE A 1 80 ? 5.617 7.517 -8.535 1.00 66.31 80 ILE A O 1
ATOM 600 N N . LEU A 1 81 ? 4.304 8.520 -7.025 1.00 66.00 81 LEU A N 1
ATOM 601 C CA . LEU A 1 81 ? 4.973 9.818 -7.128 1.00 66.00 81 LEU A CA 1
ATOM 602 C C . LEU A 1 81 ? 6.455 9.763 -6.711 1.00 66.00 81 LEU A C 1
ATOM 604 O O . LEU A 1 81 ? 7.283 10.179 -7.516 1.00 66.00 81 LEU A O 1
ATOM 608 N N . PRO A 1 82 ? 6.849 9.228 -5.536 1.00 62.31 82 PRO A N 1
ATOM 609 C CA . PRO A 1 82 ? 8.263 9.016 -5.217 1.00 62.31 82 PRO A CA 1
ATOM 610 C C . PRO A 1 82 ? 9.004 8.163 -6.246 1.00 62.31 82 PRO A C 1
ATOM 612 O O . PRO A 1 82 ? 10.149 8.459 -6.576 1.00 62.31 82 PRO A O 1
ATOM 615 N N . PHE A 1 83 ? 8.351 7.120 -6.769 1.00 60.91 83 PHE A N 1
ATOM 616 C CA . PHE A 1 83 ? 8.935 6.253 -7.792 1.00 60.91 83 PHE A CA 1
ATOM 617 C C . PHE A 1 83 ? 9.152 7.014 -9.110 1.00 60.91 83 PHE A C 1
ATOM 619 O O . PHE A 1 83 ? 10.191 6.884 -9.745 1.00 60.91 83 PHE A O 1
ATOM 626 N N . HIS A 1 84 ? 8.212 7.882 -9.479 1.00 60.62 84 HIS A N 1
ATOM 627 C CA . HIS A 1 84 ? 8.294 8.752 -10.646 1.00 60.62 84 HIS A CA 1
ATOM 628 C C . HIS A 1 84 ? 9.381 9.827 -10.502 1.00 60.62 84 HIS A C 1
ATOM 630 O O . HIS A 1 84 ? 10.125 10.081 -11.442 1.00 60.62 84 HIS A O 1
ATOM 636 N N . VAL A 1 85 ? 9.531 10.409 -9.306 1.00 59.88 85 VAL A N 1
ATOM 637 C CA . VAL A 1 85 ? 10.626 11.343 -8.990 1.00 59.88 85 VAL A CA 1
ATOM 638 C C . VAL A 1 85 ? 11.986 10.640 -9.055 1.00 59.88 85 VAL A C 1
ATOM 640 O O . VAL A 1 85 ? 12.957 11.232 -9.521 1.00 59.88 85 VAL A O 1
ATOM 643 N N . TRP A 1 86 ? 12.063 9.378 -8.622 1.00 56.94 86 TRP A N 1
ATOM 644 C CA . TRP A 1 86 ? 13.286 8.575 -8.694 1.00 56.94 86 TRP A CA 1
ATOM 645 C C . TRP A 1 86 ? 13.670 8.223 -10.138 1.00 56.94 86 TRP A C 1
ATOM 647 O O . TRP A 1 86 ? 14.846 8.262 -10.496 1.00 56.94 86 TRP A O 1
ATOM 657 N N . ILE A 1 87 ? 12.688 7.923 -10.990 1.00 57.03 87 ILE A N 1
ATOM 658 C CA . ILE A 1 87 ? 12.893 7.622 -12.412 1.00 57.03 87 ILE A CA 1
ATOM 659 C C . ILE A 1 87 ? 12.560 8.860 -13.252 1.00 57.03 87 ILE A C 1
ATOM 661 O O . ILE A 1 87 ? 11.654 8.826 -14.081 1.00 57.03 87 ILE A O 1
ATOM 665 N N . ALA A 1 88 ? 13.311 9.944 -13.039 1.00 48.91 88 ALA A N 1
ATOM 666 C CA . ALA A 1 88 ? 13.114 11.301 -13.578 1.00 48.91 88 ALA A CA 1
ATOM 667 C C . ALA A 1 88 ? 13.021 11.466 -15.125 1.00 48.91 88 ALA A C 1
ATOM 669 O O . ALA A 1 88 ? 13.145 12.576 -15.632 1.00 48.91 88 ALA A O 1
ATOM 670 N N . TYR A 1 89 ? 12.800 10.394 -15.889 1.00 55.12 89 TYR A N 1
ATOM 671 C CA . TYR A 1 89 ? 12.755 10.348 -17.353 1.00 55.12 89 TYR A CA 1
ATOM 672 C C . TYR A 1 89 ? 11.474 9.721 -17.930 1.00 55.12 89 TYR A C 1
ATOM 674 O O . TYR A 1 89 ? 11.382 9.531 -19.140 1.00 55.12 89 TYR A O 1
ATOM 682 N N . VAL A 1 90 ? 10.494 9.377 -17.093 1.00 60.34 90 VAL A N 1
ATOM 683 C CA . VAL A 1 90 ? 9.290 8.641 -17.508 1.00 60.34 90 VAL A CA 1
ATOM 684 C C . VAL A 1 90 ? 8.119 9.613 -17.684 1.00 60.34 90 VAL A C 1
ATOM 686 O O . VAL A 1 90 ? 7.921 10.494 -16.855 1.00 60.34 90 VAL A O 1
ATOM 689 N N . GLY A 1 91 ? 7.346 9.499 -18.769 1.00 69.12 91 GLY A N 1
ATOM 690 C CA . GLY A 1 91 ? 6.199 10.382 -19.011 1.00 69.12 91 GLY A CA 1
ATOM 691 C C . GLY A 1 91 ? 5.022 10.106 -18.063 1.00 69.12 91 GLY A C 1
ATOM 692 O O . GLY A 1 91 ? 4.916 9.032 -17.474 1.00 69.12 91 GLY A O 1
ATOM 693 N N . TRP A 1 92 ? 4.078 11.049 -17.946 1.00 74.19 92 TRP A N 1
ATOM 694 C CA . TRP A 1 92 ? 2.853 10.860 -17.144 1.00 74.19 92 TRP A CA 1
ATOM 695 C C . TRP A 1 92 ? 2.034 9.630 -17.574 1.00 74.19 92 TRP A C 1
ATOM 697 O O . TRP A 1 92 ? 1.457 8.956 -16.725 1.00 74.19 92 TRP A O 1
ATOM 707 N N . ASN A 1 93 ? 1.993 9.316 -18.874 1.00 76.00 93 ASN A N 1
ATOM 708 C CA . ASN A 1 93 ? 1.297 8.124 -19.376 1.00 76.00 93 ASN A CA 1
ATOM 709 C C . ASN A 1 93 ? 1.949 6.834 -18.877 1.00 76.00 93 ASN A C 1
ATOM 711 O O . ASN A 1 93 ? 1.259 5.971 -18.343 1.00 76.00 93 ASN A O 1
ATOM 715 N N . ASP A 1 94 ? 3.272 6.747 -18.978 1.00 70.56 94 ASP A N 1
ATOM 716 C CA . ASP A 1 94 ? 4.036 5.586 -18.526 1.00 70.56 94 ASP A CA 1
ATOM 717 C C . ASP A 1 94 ? 3.913 5.389 -17.007 1.00 70.56 94 ASP A C 1
ATOM 719 O O . ASP A 1 94 ? 3.893 4.259 -16.525 1.00 70.56 94 ASP A O 1
ATOM 723 N N . MET A 1 95 ? 3.763 6.486 -16.252 1.00 72.12 95 MET A N 1
ATOM 724 C CA . MET A 1 95 ? 3.445 6.454 -14.825 1.00 72.12 95 MET A CA 1
ATOM 725 C C . MET A 1 95 ? 2.083 5.796 -14.570 1.00 72.12 95 MET A C 1
ATOM 727 O O . MET A 1 95 ? 1.981 4.875 -13.767 1.00 72.12 95 MET A O 1
ATOM 731 N N . LEU A 1 96 ? 1.027 6.232 -1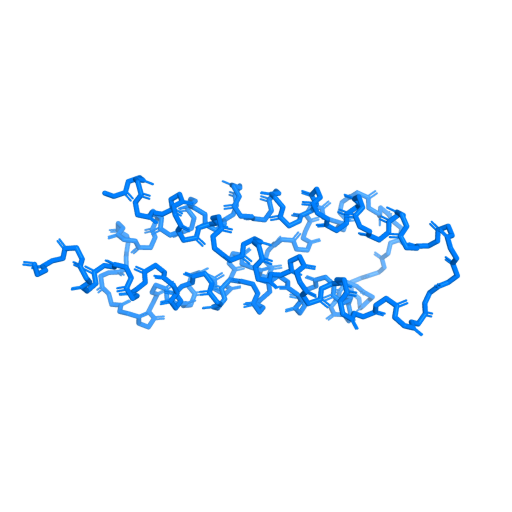5.261 1.00 74.88 96 LEU A N 1
ATOM 732 C CA . LEU A 1 96 ? -0.330 5.711 -15.046 1.00 74.88 96 LEU A CA 1
ATOM 733 C C . LEU A 1 96 ? -0.481 4.237 -15.437 1.00 74.88 96 LEU A C 1
ATOM 735 O O . LEU A 1 96 ? -1.341 3.549 -14.891 1.00 74.88 96 LEU A O 1
ATOM 739 N N . THR A 1 97 ? 0.353 3.747 -16.351 1.00 75.50 97 THR A N 1
ATOM 740 C CA . THR A 1 97 ? 0.377 2.337 -16.757 1.00 75.50 97 THR A CA 1
ATOM 741 C C . THR A 1 97 ? 1.425 1.511 -16.015 1.00 75.50 97 THR A C 1
ATOM 743 O O . THR A 1 97 ? 1.557 0.316 -16.277 1.00 75.50 97 THR A O 1
ATOM 746 N N . HIS A 1 98 ? 2.189 2.111 -15.097 1.00 73.69 98 HIS A N 1
ATOM 747 C CA . HIS A 1 98 ? 3.283 1.414 -14.438 1.00 73.69 98 HIS A CA 1
ATOM 748 C C . HIS A 1 98 ? 2.748 0.326 -13.485 1.00 73.69 98 HIS A C 1
ATOM 750 O O . HIS A 1 98 ? 1.902 0.623 -12.634 1.00 73.69 98 HIS A O 1
ATOM 756 N N . PRO A 1 99 ? 3.288 -0.909 -13.517 1.00 72.88 99 PRO A N 1
ATOM 757 C CA . PRO A 1 99 ? 2.864 -2.008 -12.640 1.00 72.88 99 PRO A CA 1
ATOM 758 C C . PRO A 1 99 ? 2.836 -1.647 -11.146 1.00 72.88 99 PRO A C 1
ATOM 760 O O . PRO A 1 99 ? 1.941 -2.062 -10.411 1.00 72.88 99 PRO A O 1
ATOM 763 N N . MET A 1 100 ? 3.775 -0.802 -10.707 1.00 71.81 100 MET A N 1
ATOM 764 C CA . MET A 1 100 ? 3.853 -0.316 -9.321 1.00 71.81 100 MET A CA 1
ATOM 765 C C . MET A 1 100 ? 2.619 0.455 -8.847 1.00 71.81 100 MET A C 1
ATOM 767 O O . MET A 1 100 ? 2.311 0.393 -7.658 1.00 71.81 100 MET A O 1
ATOM 771 N N . LEU A 1 101 ? 1.896 1.146 -9.737 1.00 75.69 101 LEU A N 1
ATOM 772 C CA . LEU A 1 101 ? 0.651 1.822 -9.363 1.00 75.69 101 LEU A CA 1
ATOM 773 C C . LEU A 1 101 ? -0.392 0.799 -8.908 1.00 75.69 101 LEU A C 1
ATOM 775 O O . LEU A 1 101 ? -0.983 0.927 -7.837 1.00 75.69 101 LEU A O 1
ATOM 779 N N . TYR A 1 102 ? -0.580 -0.246 -9.713 1.00 76.31 102 TYR A N 1
ATOM 780 C CA . TYR A 1 102 ? -1.544 -1.305 -9.438 1.00 76.31 102 TYR A CA 1
ATOM 781 C C . TYR A 1 102 ? -1.147 -2.121 -8.208 1.00 76.31 102 TYR A C 1
ATOM 783 O O . TYR A 1 102 ? -2.002 -2.413 -7.372 1.00 76.31 102 TYR A O 1
ATOM 791 N N . ILE A 1 103 ? 0.146 -2.427 -8.055 1.00 75.19 103 ILE A N 1
ATOM 792 C CA . ILE A 1 103 ? 0.678 -3.125 -6.876 1.00 75.19 103 ILE A CA 1
ATOM 793 C C . ILE A 1 103 ? 0.459 -2.283 -5.615 1.00 75.19 103 ILE A C 1
ATOM 795 O O . ILE A 1 103 ? -0.018 -2.815 -4.615 1.00 75.19 103 ILE A O 1
ATOM 799 N N . GLY A 1 104 ? 0.729 -0.974 -5.659 1.00 76.12 104 GLY A N 1
ATOM 800 C CA . GLY A 1 104 ? 0.490 -0.062 -4.537 1.00 76.12 104 GLY A CA 1
ATOM 801 C C . GLY A 1 104 ? -0.984 0.005 -4.133 1.00 76.12 104 GLY A C 1
ATOM 802 O O . GLY A 1 104 ? -1.312 -0.130 -2.954 1.00 76.12 104 GLY A O 1
ATOM 803 N N . ILE A 1 105 ? -1.893 0.131 -5.106 1.00 79.00 105 ILE A N 1
ATOM 804 C CA . ILE A 1 105 ? -3.344 0.129 -4.861 1.00 79.00 105 ILE A CA 1
ATOM 805 C C . ILE A 1 105 ? -3.798 -1.204 -4.254 1.00 79.00 105 ILE A C 1
ATOM 807 O O . ILE A 1 105 ? -4.497 -1.211 -3.238 1.00 79.00 105 ILE A O 1
ATOM 811 N N . ALA A 1 106 ? -3.393 -2.332 -4.844 1.00 80.31 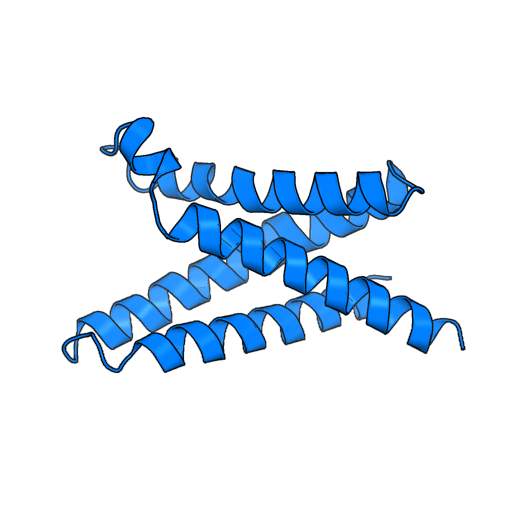106 ALA A N 1
ATOM 812 C CA . ALA A 1 106 ? -3.756 -3.659 -4.356 1.00 80.31 106 ALA A CA 1
ATOM 813 C C . ALA A 1 106 ? -3.235 -3.891 -2.931 1.00 80.31 106 ALA A C 1
ATOM 815 O O . ALA A 1 106 ? -3.988 -4.322 -2.056 1.00 80.31 106 ALA A O 1
ATOM 816 N N . ALA A 1 107 ? -1.979 -3.525 -2.670 1.00 77.75 107 ALA A N 1
ATOM 817 C CA . ALA A 1 107 ? -1.361 -3.608 -1.355 1.00 77.75 107 ALA A CA 1
ATOM 818 C C . ALA A 1 107 ? -2.115 -2.764 -0.314 1.00 77.75 107 ALA A C 1
ATOM 820 O O . ALA A 1 107 ? -2.390 -3.251 0.781 1.00 77.75 107 ALA A O 1
ATOM 821 N N . SER A 1 108 ? -2.536 -1.543 -0.659 1.00 79.44 108 SER A N 1
ATOM 822 C CA . SER A 1 108 ? -3.354 -0.703 0.225 1.00 79.44 108 SER A CA 1
ATOM 823 C C . SER A 1 108 ? -4.726 -1.303 0.538 1.00 79.44 108 SER A C 1
ATOM 825 O O . SER A 1 108 ? -5.200 -1.196 1.672 1.00 79.44 108 SER A O 1
ATOM 827 N N . ILE A 1 109 ? -5.372 -1.950 -0.437 1.00 82.88 109 ILE A N 1
ATOM 828 C CA . ILE A 1 109 ? -6.662 -2.628 -0.231 1.00 82.88 109 ILE A CA 1
ATOM 829 C C . ILE A 1 109 ? -6.492 -3.818 0.719 1.00 82.88 109 ILE A C 1
ATOM 831 O O . ILE A 1 109 ? -7.273 -3.968 1.662 1.00 82.88 109 ILE A O 1
ATOM 835 N N . VAL A 1 110 ? -5.461 -4.643 0.503 1.00 84.75 110 VAL A N 1
ATOM 836 C CA . VAL A 1 110 ? -5.159 -5.784 1.380 1.00 84.75 110 VAL A CA 1
ATOM 837 C C . VAL A 1 110 ? -4.832 -5.296 2.789 1.00 84.75 110 VAL A C 1
ATOM 839 O O . VAL A 1 110 ? -5.401 -5.815 3.749 1.00 84.75 110 VAL A O 1
ATOM 842 N N . PHE A 1 111 ? -4.010 -4.251 2.920 1.00 83.94 111 PHE A N 1
ATOM 843 C CA . PHE A 1 111 ? -3.691 -3.637 4.208 1.00 83.94 111 PHE A CA 1
ATOM 844 C C . PHE A 1 111 ? -4.948 -3.211 4.964 1.00 83.94 111 PHE A C 1
ATOM 846 O O . PHE A 1 111 ? -5.119 -3.577 6.128 1.00 83.94 111 PHE A O 1
ATOM 853 N N . TYR A 1 112 ? -5.854 -2.486 4.301 1.00 83.94 112 TYR A N 1
ATOM 854 C CA . TYR A 1 112 ? -7.119 -2.069 4.900 1.00 83.94 112 TYR A CA 1
ATOM 855 C C . TYR A 1 112 ? -7.947 -3.274 5.370 1.00 83.94 112 TYR A C 1
ATOM 857 O O . TYR A 1 112 ? -8.472 -3.277 6.485 1.00 83.94 112 TYR A O 1
ATOM 865 N N . GLY A 1 113 ? -8.038 -4.320 4.542 1.00 83.94 113 GLY A N 1
ATOM 866 C CA . GLY A 1 113 ? -8.742 -5.554 4.885 1.00 83.94 113 GLY A CA 1
ATOM 867 C C . GLY A 1 113 ? -8.169 -6.231 6.132 1.00 83.94 113 GLY A C 1
ATOM 868 O O . GLY A 1 113 ? -8.923 -6.594 7.037 1.00 83.94 113 GLY A O 1
ATOM 869 N N . VAL A 1 114 ? -6.841 -6.349 6.214 1.00 85.56 114 VAL A N 1
ATOM 870 C CA . VAL A 1 114 ? -6.149 -6.946 7.364 1.00 85.56 114 VAL A CA 1
ATOM 871 C C . VAL A 1 114 ? -6.311 -6.086 8.620 1.00 85.56 114 VAL A C 1
ATOM 873 O O . VAL A 1 114 ? -6.660 -6.630 9.669 1.00 85.56 114 VAL A O 1
ATOM 876 N N . ASP A 1 115 ? -6.115 -4.764 8.538 1.00 83.06 115 ASP A N 1
ATOM 877 C CA . ASP A 1 115 ? -6.286 -3.858 9.687 1.00 83.06 115 ASP A CA 1
ATOM 878 C C . ASP A 1 115 ? -7.712 -3.952 10.249 1.00 83.06 115 ASP A C 1
ATOM 880 O O . ASP A 1 115 ? -7.899 -4.082 11.460 1.00 83.06 115 ASP A O 1
ATOM 884 N N . HIS A 1 116 ? -8.716 -4.009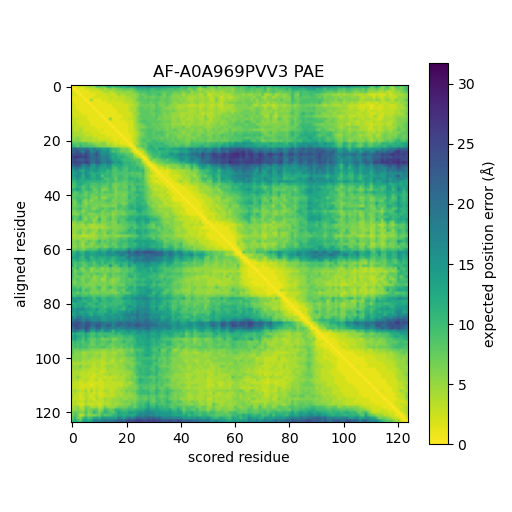 9.368 1.00 82.88 116 HIS A N 1
ATOM 885 C CA . HIS A 1 116 ? -10.122 -4.170 9.743 1.00 82.88 116 HIS A CA 1
ATOM 886 C C . HIS A 1 116 ? -10.429 -5.529 10.389 1.00 82.88 116 HIS A C 1
ATOM 888 O O . HIS A 1 116 ? -11.197 -5.613 11.350 1.00 82.88 116 HIS A O 1
ATOM 894 N N . MET A 1 117 ? -9.838 -6.618 9.889 1.00 85.69 117 MET A N 1
ATOM 895 C CA . MET A 1 117 ? -9.985 -7.945 10.501 1.00 85.69 117 MET A CA 1
ATOM 896 C C . MET A 1 117 ? -9.345 -8.009 11.889 1.00 85.69 117 MET A C 1
ATOM 898 O O . MET A 1 117 ? -9.921 -8.610 12.800 1.00 85.69 117 MET A O 1
ATOM 902 N N . LEU A 1 118 ? -8.170 -7.398 12.056 1.00 83.12 118 LEU A N 1
ATOM 903 C CA . LEU A 1 118 ? -7.482 -7.334 13.342 1.00 83.12 118 LEU A CA 1
ATOM 904 C C . LEU A 1 118 ? -8.244 -6.461 14.343 1.00 83.12 118 LEU A C 1
ATOM 906 O O . LEU A 1 118 ? -8.299 -6.817 15.516 1.00 83.12 118 LEU A O 1
ATOM 910 N N . ASP A 1 119 ? -8.874 -5.374 13.893 1.00 82.25 119 ASP A N 1
ATOM 911 C CA . ASP A 1 119 ? -9.686 -4.509 14.753 1.00 82.25 119 ASP A CA 1
ATOM 912 C C . ASP A 1 119 ? -10.855 -5.272 15.384 1.00 82.25 119 ASP A C 1
ATOM 914 O O . ASP A 1 119 ? -11.015 -5.285 16.603 1.00 82.25 119 ASP A O 1
ATOM 918 N N . LYS A 1 120 ? -11.598 -6.032 14.569 1.00 78.25 120 LYS A N 1
ATOM 919 C CA . LYS A 1 120 ? -12.700 -6.878 15.053 1.00 78.25 120 LYS A CA 1
ATOM 920 C C . LYS A 1 120 ? -12.262 -7.932 16.069 1.00 78.25 120 LYS A C 1
ATOM 922 O O . LYS A 1 120 ? -13.028 -8.231 16.973 1.00 78.25 120 LYS A O 1
ATOM 927 N N . ARG A 1 121 ? -11.068 -8.514 15.905 1.00 74.88 121 ARG A N 1
ATOM 928 C CA . ARG A 1 121 ? -10.539 -9.558 16.804 1.00 74.88 121 ARG A CA 1
ATOM 929 C C . ARG A 1 121 ? -9.960 -9.010 18.105 1.00 74.88 121 ARG A C 1
ATOM 931 O O . ARG A 1 121 ? -9.856 -9.757 19.063 1.00 74.88 121 ARG A O 1
ATOM 938 N N . MET A 1 122 ? -9.514 -7.754 18.123 1.00 74.69 122 MET A N 1
ATOM 939 C CA . MET A 1 122 ? -8.976 -7.113 19.330 1.00 74.69 122 MET A CA 1
ATOM 940 C C . MET A 1 122 ? -10.057 -6.398 20.154 1.00 74.69 122 MET A C 1
ATOM 942 O O . MET A 1 122 ? -9.782 -6.002 21.282 1.00 74.69 122 MET A O 1
ATOM 946 N N . ALA A 1 123 ? -11.251 -6.204 19.586 1.00 63.66 123 ALA A N 1
ATOM 947 C CA . ALA A 1 123 ? -12.417 -5.644 20.268 1.00 63.66 123 ALA A CA 1
ATOM 948 C C . ALA A 1 123 ? -13.284 -6.700 20.988 1.00 63.66 123 ALA A C 1
ATOM 950 O O . ALA A 1 123 ? -14.176 -6.328 21.748 1.00 63.66 123 ALA A O 1
ATOM 951 N N . THR A 1 124 ? -13.039 -7.989 20.727 1.00 52.38 124 THR A N 1
ATOM 952 C CA . THR A 1 124 ? -13.586 -9.151 21.454 1.00 52.38 124 THR A CA 1
ATOM 953 C C . THR A 1 124 ? -12.626 -9.600 22.538 1.00 52.38 124 THR A C 1
ATOM 955 O O . THR A 1 124 ? -13.104 -9.908 23.648 1.00 52.38 124 THR A O 1
#

pLDDT: mean 70.79, std 8.92, range [48.91, 85.69]